Protein AF-A0A521IJD6-F1 (afdb_monomer_lite)

pLDDT: mean 76.68, std 13.71, range [43.75, 91.19]

Secondary structure (DSSP, 8-state):
-PPPHHHHHHHHHHHHHHHHHTT--EEEEEEEEEETTEEEEEEEEEEEPPEE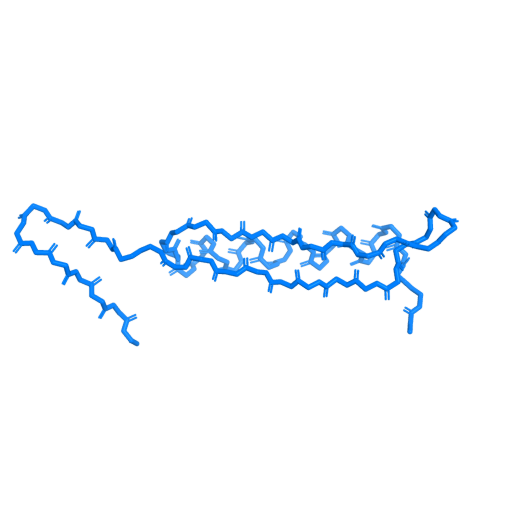ETTEEE---

Sequence (61 aa):
MTYTKHSFTEEMVKWIRECFEEKRYGTFGFEITMHEGMPVSITKNERIMLKRIAGGIESTY

Foldseek 3Di:
DFDDPVNVVVVQVVVVVVCVVVVFAFDWDWDFDDDPNTTPDIDTDDDGDFDDDPPGTDDDD

Structure (mmCIF, N/CA/C/O backbone):
data_AF-A0A521IJD6-F1
#
_entry.id   AF-A0A521IJD6-F1
#
loop_
_atom_site.group_PDB
_atom_site.id
_atom_site.type_symbol
_atom_site.label_atom_id
_atom_site.label_alt_id
_atom_site.label_comp_id
_atom_site.label_asym_id
_atom_site.label_entity_id
_atom_site.label_seq_id
_atom_site.pdbx_PDB_ins_code
_atom_site.Cartn_x
_atom_site.Cartn_y
_atom_site.Cartn_z
_atom_site.occupancy
_atom_site.B_iso_or_equiv
_atom_site.auth_seq_id
_atom_site.auth_comp_id
_atom_site.auth_asym_id
_atom_site.auth_atom_id
_atom_site.pdbx_PDB_model_num
ATOM 1 N N . MET A 1 1 ? 14.681 6.906 -7.978 1.00 53.88 1 MET A N 1
ATOM 2 C CA . MET A 1 1 ? 14.974 5.522 -7.546 1.00 53.88 1 MET A CA 1
ATOM 3 C C . MET A 1 1 ? 14.099 4.598 -8.369 1.00 53.88 1 MET A C 1
ATOM 5 O O . MET A 1 1 ? 12.908 4.858 -8.448 1.00 53.88 1 MET A O 1
ATOM 9 N N . THR A 1 2 ? 14.669 3.589 -9.024 1.00 61.00 2 THR A N 1
ATOM 10 C CA . THR A 1 2 ? 13.880 2.588 -9.758 1.00 61.00 2 THR A CA 1
ATOM 11 C C . THR A 1 2 ? 13.307 1.594 -8.756 1.00 61.00 2 THR A C 1
ATOM 13 O O . THR A 1 2 ? 14.067 0.985 -8.003 1.00 61.00 2 THR A O 1
ATOM 16 N N . TYR A 1 3 ? 11.986 1.431 -8.718 1.00 68.81 3 TYR A N 1
ATOM 17 C CA . TYR A 1 3 ? 11.358 0.428 -7.863 1.00 68.81 3 TYR A CA 1
ATOM 18 C C . TYR A 1 3 ? 11.568 -0.963 -8.467 1.00 68.81 3 TYR A C 1
ATOM 20 O O . TYR A 1 3 ? 11.230 -1.211 -9.623 1.00 68.81 3 TYR A O 1
ATOM 28 N N . THR A 1 4 ? 12.107 -1.896 -7.685 1.00 78.81 4 THR A N 1
ATOM 29 C CA . THR A 1 4 ? 12.059 -3.315 -8.055 1.00 78.81 4 THR A CA 1
ATOM 30 C C . THR A 1 4 ? 10.679 -3.872 -7.714 1.00 78.81 4 THR A C 1
ATOM 32 O O . THR A 1 4 ? 10.038 -3.405 -6.772 1.00 78.81 4 THR A O 1
ATOM 35 N N . LYS A 1 5 ? 10.223 -4.917 -8.419 1.00 75.06 5 LYS A N 1
ATOM 36 C CA . LYS A 1 5 ? 8.963 -5.611 -8.083 1.00 75.06 5 LYS A CA 1
ATOM 37 C C . LYS A 1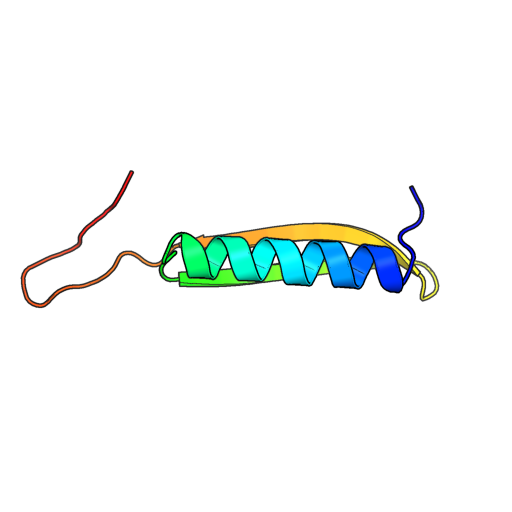 5 ? 8.914 -6.039 -6.609 1.00 75.06 5 LYS A C 1
ATOM 39 O O . LYS A 1 5 ? 7.856 -5.995 -5.983 1.00 75.06 5 LYS A O 1
ATOM 44 N N . HIS A 1 6 ? 10.054 -6.462 -6.067 1.00 81.12 6 HIS A N 1
ATOM 45 C CA . HIS A 1 6 ? 10.156 -6.932 -4.693 1.00 81.12 6 HIS A CA 1
ATOM 46 C C . HIS A 1 6 ? 9.994 -5.785 -3.692 1.00 81.12 6 HIS A C 1
ATOM 48 O O . HIS A 1 6 ? 9.050 -5.812 -2.908 1.00 81.12 6 HIS A O 1
ATOM 54 N N . SER A 1 7 ? 10.811 -4.732 -3.809 1.00 82.38 7 SER A N 1
ATOM 55 C CA . SER A 1 7 ? 10.725 -3.552 -2.935 1.00 82.38 7 SER A CA 1
ATOM 56 C C . SER A 1 7 ? 9.356 -2.869 -3.014 1.00 82.38 7 SER A C 1
ATOM 58 O O . SER A 1 7 ? 8.838 -2.388 -2.014 1.00 82.38 7 SER A O 1
ATOM 60 N N . PHE A 1 8 ? 8.743 -2.876 -4.201 1.00 79.62 8 PHE A N 1
ATOM 61 C CA . PHE A 1 8 ? 7.383 -2.394 -4.427 1.00 79.62 8 PHE A CA 1
ATOM 62 C C . PHE A 1 8 ? 6.346 -3.180 -3.610 1.00 79.62 8 PHE A C 1
ATOM 64 O O . PHE A 1 8 ? 5.530 -2.600 -2.896 1.00 79.62 8 PHE A O 1
ATOM 71 N N . THR A 1 9 ? 6.398 -4.512 -3.689 1.00 83.81 9 THR A N 1
ATOM 72 C CA . THR A 1 9 ? 5.438 -5.383 -2.995 1.00 83.81 9 THR A CA 1
ATOM 73 C C . THR A 1 9 ? 5.598 -5.271 -1.481 1.00 83.81 9 THR A C 1
ATOM 75 O O . THR A 1 9 ? 4.604 -5.221 -0.760 1.00 83.81 9 THR A O 1
ATOM 78 N N . GLU A 1 10 ? 6.836 -5.197 -0.992 1.00 88.81 10 GLU A N 1
ATOM 79 C CA . GLU A 1 10 ? 7.116 -5.047 0.436 1.00 88.81 10 GLU A CA 1
ATOM 80 C C . GLU A 1 10 ? 6.581 -3.729 0.995 1.00 88.81 10 GLU A C 1
ATOM 82 O O . GLU A 1 10 ? 5.912 -3.741 2.029 1.00 88.81 10 GLU A O 1
ATOM 87 N N . GLU A 1 11 ? 6.811 -2.608 0.303 1.00 86.81 11 GLU A N 1
ATOM 88 C CA . GLU A 1 11 ? 6.303 -1.307 0.743 1.00 86.81 11 GLU A CA 1
ATOM 89 C C . GLU A 1 11 ? 4.769 -1.290 0.783 1.00 86.81 11 GLU A C 1
ATOM 91 O O . GLU A 1 11 ? 4.178 -0.810 1.756 1.00 86.81 11 GLU A O 1
ATOM 96 N N . MET A 1 12 ? 4.120 -1.869 -0.234 1.00 86.69 12 MET A N 1
ATOM 97 C CA . MET A 1 12 ? 2.664 -1.950 -0.273 1.00 86.69 12 MET A CA 1
ATOM 98 C C . MET A 1 12 ? 2.095 -2.779 0.877 1.00 86.69 12 MET A C 1
ATOM 100 O O . MET A 1 12 ? 1.189 -2.340 1.585 1.00 86.69 12 MET A O 1
ATOM 104 N N . VAL A 1 13 ? 2.623 -3.991 1.061 1.00 89.56 13 VAL A N 1
ATOM 105 C CA . VAL A 1 13 ? 2.148 -4.916 2.094 1.00 89.56 13 VAL A CA 1
ATOM 106 C C . VAL A 1 13 ? 2.379 -4.331 3.481 1.00 89.56 13 VAL A C 1
ATOM 108 O O . VAL A 1 13 ? 1.505 -4.451 4.339 1.00 89.56 13 VAL A O 1
ATOM 111 N N . LYS A 1 14 ? 3.525 -3.678 3.700 1.00 91.19 14 LYS A N 1
ATOM 112 C CA . LYS A 1 14 ? 3.833 -3.012 4.964 1.00 91.19 14 LYS A CA 1
ATOM 113 C C . LYS A 1 14 ? 2.792 -1.944 5.293 1.00 91.19 14 LYS A C 1
ATOM 115 O O . LYS A 1 14 ? 2.210 -1.991 6.369 1.00 91.19 14 LYS A O 1
ATOM 120 N N . TRP A 1 15 ? 2.503 -1.042 4.358 1.00 88.75 15 TRP A N 1
ATOM 121 C CA . TRP A 1 15 ? 1.560 0.047 4.614 1.00 88.75 15 TRP A CA 1
ATOM 122 C C . TRP A 1 15 ? 0.120 -0.444 4.808 1.00 88.75 15 TRP A C 1
ATOM 124 O O . TRP A 1 15 ? -0.569 0.009 5.712 1.00 88.75 15 TRP A O 1
ATOM 134 N N . ILE A 1 16 ? -0.324 -1.442 4.034 1.00 86.38 16 ILE A N 1
ATOM 135 C CA . ILE A 1 16 ? -1.647 -2.055 4.240 1.00 86.38 16 ILE A CA 1
ATOM 136 C C . ILE A 1 16 ? -1.762 -2.656 5.651 1.00 86.38 16 ILE A C 1
ATOM 138 O O . ILE A 1 16 ? -2.809 -2.533 6.288 1.00 8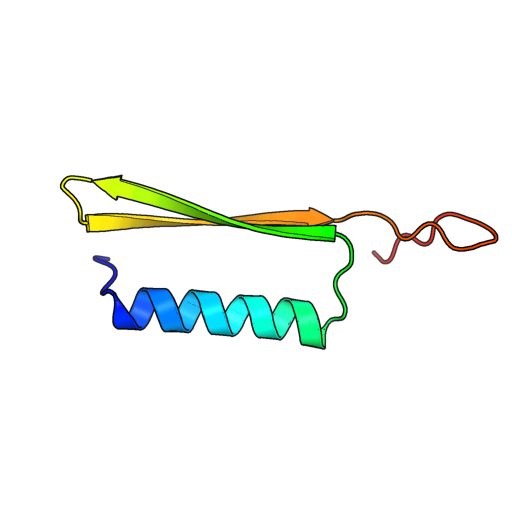6.38 16 ILE A O 1
ATOM 142 N N . ARG A 1 17 ? -0.701 -3.303 6.153 1.00 89.19 17 ARG A N 1
ATOM 143 C CA . ARG A 1 17 ? -0.678 -3.833 7.526 1.00 89.19 17 ARG A CA 1
ATOM 144 C C . ARG A 1 17 ? -0.788 -2.720 8.562 1.00 89.19 17 ARG A C 1
ATOM 146 O O . ARG A 1 17 ? -1.607 -2.855 9.462 1.00 89.19 17 ARG A O 1
ATOM 153 N N . GLU A 1 18 ? -0.052 -1.623 8.392 1.00 89.19 18 GLU A N 1
ATOM 154 C CA . GLU A 1 18 ? -0.149 -0.439 9.261 1.00 89.19 18 GLU A CA 1
ATOM 155 C C . GLU A 1 18 ? -1.591 0.101 9.298 1.00 89.19 18 GLU A C 1
ATOM 157 O O . GLU A 1 18 ? -2.140 0.332 10.374 1.00 89.19 18 GLU A O 1
ATOM 162 N N . CYS A 1 19 ? -2.273 0.190 8.147 1.00 85.31 19 CYS A N 1
ATOM 163 C CA . CYS A 1 19 ? -3.679 0.606 8.098 1.00 85.31 19 CYS A CA 1
ATOM 164 C C . CYS A 1 19 ? -4.609 -0.322 8.906 1.00 85.31 19 CYS A C 1
ATOM 166 O O . CYS A 1 19 ? -5.547 0.159 9.550 1.00 85.31 19 CYS A O 1
ATOM 168 N N . PHE A 1 20 ? -4.369 -1.639 8.880 1.00 82.88 20 PHE A N 1
ATOM 169 C CA . PHE A 1 20 ? -5.150 -2.610 9.654 1.00 82.88 20 PHE A CA 1
ATOM 170 C C . PHE A 1 20 ? -4.850 -2.553 11.153 1.00 82.88 20 PHE A C 1
ATOM 172 O O . PHE A 1 20 ? -5.784 -2.588 11.957 1.00 82.88 20 PHE A O 1
ATOM 179 N N . GLU A 1 21 ? -3.576 -2.459 11.529 1.00 87.62 21 GLU A N 1
ATOM 180 C CA . GLU A 1 21 ? -3.138 -2.361 12.926 1.00 87.62 21 GLU A CA 1
ATOM 181 C C . GLU A 1 21 ? -3.701 -1.103 13.595 1.00 87.62 21 GLU A C 1
ATOM 183 O O . GLU A 1 21 ? -4.221 -1.164 14.711 1.00 87.62 21 GLU A O 1
ATOM 188 N N . GLU A 1 22 ? -3.710 0.012 12.868 1.00 84.62 22 GLU A N 1
ATOM 189 C CA . GLU A 1 22 ? -4.278 1.281 13.320 1.00 84.62 22 GLU A CA 1
ATOM 190 C C . GLU A 1 22 ? -5.811 1.342 13.225 1.00 84.62 22 GLU A C 1
ATOM 192 O O . GLU A 1 22 ? -6.420 2.337 13.619 1.00 84.62 22 GLU A O 1
ATOM 197 N N . LYS A 1 23 ? -6.464 0.283 12.722 1.00 81.31 23 LYS A N 1
ATOM 198 C CA . LYS A 1 23 ? -7.921 0.216 12.516 1.00 81.31 23 LYS A CA 1
ATOM 199 C C . LYS A 1 23 ? -8.451 1.424 11.730 1.00 81.31 23 LYS A C 1
ATOM 201 O O . LYS A 1 23 ? -9.534 1.930 12.035 1.00 81.31 23 LYS A O 1
ATOM 206 N N . ARG A 1 24 ? -7.698 1.892 10.725 1.00 76.19 24 ARG A N 1
ATOM 207 C CA . ARG A 1 24 ? -8.093 3.037 9.892 1.00 76.19 24 ARG A CA 1
ATOM 208 C C . ARG A 1 24 ? -9.404 2.721 9.171 1.00 76.19 24 ARG A C 1
ATOM 210 O O . ARG A 1 24 ? -9.536 1.691 8.511 1.00 76.19 24 ARG A O 1
ATOM 217 N N . TYR A 1 25 ? -10.379 3.621 9.284 1.00 75.69 25 TYR A N 1
ATOM 218 C CA . TYR A 1 25 ? -11.677 3.485 8.622 1.00 75.69 25 TYR A CA 1
ATOM 219 C C . TYR A 1 25 ? -11.683 4.257 7.303 1.00 75.69 25 TYR A C 1
ATOM 221 O O . TYR A 1 25 ? -11.391 5.452 7.264 1.00 75.69 25 TYR A O 1
ATOM 229 N N . GLY A 1 26 ? -12.056 3.587 6.214 1.00 77.81 26 GLY A N 1
ATOM 230 C CA . GLY A 1 26 ? -12.187 4.215 4.904 1.00 77.81 26 GLY A CA 1
ATOM 231 C C . GLY A 1 26 ? -11.664 3.361 3.767 1.00 77.81 26 GLY A C 1
ATOM 232 O O . GLY A 1 26 ? -11.540 2.144 3.882 1.00 77.81 26 GLY A O 1
ATOM 233 N N . THR A 1 27 ? -11.391 4.022 2.650 1.00 80.44 27 THR A N 1
ATOM 234 C CA . THR A 1 27 ? -10.774 3.409 1.476 1.00 80.44 27 THR A CA 1
ATOM 235 C C . THR A 1 27 ? -9.348 3.915 1.381 1.00 80.44 27 THR A C 1
ATOM 237 O O . THR A 1 27 ? -9.128 5.112 1.228 1.00 80.44 27 THR A O 1
ATOM 240 N N . PHE A 1 28 ? -8.382 3.013 1.460 1.00 83.25 28 PHE A N 1
ATOM 241 C CA . PHE A 1 28 ? -6.970 3.306 1.245 1.00 83.25 28 PHE A CA 1
ATOM 242 C C . PHE A 1 28 ? -6.455 2.458 0.087 1.00 83.25 28 PHE A C 1
ATOM 244 O O . PHE A 1 28 ? -6.934 1.349 -0.157 1.00 83.25 28 PHE A O 1
ATOM 251 N N . GLY A 1 29 ? -5.511 3.006 -0.665 1.00 85.12 29 GLY A N 1
ATOM 252 C CA . GLY A 1 29 ? -4.978 2.367 -1.854 1.00 85.12 29 GLY A CA 1
ATOM 253 C C . GLY A 1 29 ? -3.714 3.044 -2.354 1.00 85.12 29 GLY A C 1
ATOM 254 O O . GLY A 1 29 ? -3.220 4.009 -1.772 1.00 85.12 29 GLY A O 1
ATOM 255 N N . PHE A 1 30 ? -3.196 2.517 -3.453 1.00 86.56 30 PHE A N 1
ATOM 256 C CA . PHE A 1 30 ? -1.993 3.022 -4.093 1.00 86.56 30 PHE A CA 1
ATOM 257 C C . PHE A 1 30 ? -2.323 3.444 -5.511 1.00 86.56 30 PHE A C 1
ATOM 259 O O . PHE A 1 30 ? -2.999 2.718 -6.240 1.00 86.56 30 PHE A O 1
ATOM 266 N N . GLU A 1 31 ? -1.796 4.590 -5.904 1.00 89.38 31 GLU A N 1
ATOM 267 C CA . GLU A 1 31 ? -1.683 4.987 -7.294 1.00 89.38 31 GLU A CA 1
ATOM 268 C C . GLU A 1 31 ? -0.245 4.736 -7.740 1.00 89.38 31 GLU A C 1
ATOM 270 O O . GLU A 1 31 ? 0.707 5.093 -7.044 1.00 89.38 31 GLU A O 1
ATOM 275 N N . ILE A 1 32 ? -0.087 4.061 -8.875 1.00 87.50 32 ILE A N 1
ATOM 276 C CA . ILE A 1 32 ? 1.217 3.641 -9.380 1.00 87.50 32 ILE A CA 1
ATOM 277 C C . ILE A 1 32 ? 1.398 4.274 -10.748 1.00 87.50 32 ILE A C 1
ATOM 279 O O . ILE A 1 32 ? 0.643 3.982 -11.678 1.00 87.50 32 ILE A O 1
ATOM 283 N N . THR A 1 33 ? 2.424 5.105 -10.883 1.00 88.31 33 THR A N 1
ATOM 284 C CA . THR A 1 33 ? 2.793 5.684 -12.174 1.00 88.31 33 THR A CA 1
ATOM 285 C C . THR A 1 33 ? 3.783 4.760 -12.862 1.00 88.31 33 THR A C 1
ATOM 287 O O . THR A 1 33 ? 4.851 4.463 -12.321 1.00 88.31 33 THR A O 1
ATOM 290 N N . MET A 1 34 ? 3.430 4.323 -14.069 1.00 88.31 34 MET A N 1
ATOM 291 C CA . MET A 1 34 ? 4.238 3.433 -14.901 1.00 88.31 34 MET A CA 1
ATOM 292 C C . MET A 1 34 ? 4.857 4.216 -16.064 1.00 88.31 34 MET A C 1
ATOM 294 O O . MET A 1 34 ? 4.181 5.024 -16.695 1.00 88.31 34 MET A O 1
ATOM 298 N N . HIS A 1 35 ? 6.116 3.937 -16.390 1.00 89.00 35 HIS A N 1
ATOM 299 C CA . HIS A 1 35 ? 6.793 4.413 -17.597 1.00 89.00 35 HIS A CA 1
ATOM 300 C C . HIS A 1 35 ? 7.509 3.230 -18.250 1.00 89.00 35 HIS A C 1
ATOM 302 O O . HIS A 1 35 ? 8.281 2.547 -17.583 1.00 89.00 35 HIS A O 1
ATOM 308 N N . GLU A 1 36 ? 7.226 2.949 -19.527 1.00 90.31 36 GLU A N 1
ATOM 309 C CA . GLU A 1 36 ? 7.839 1.830 -20.274 1.00 90.31 36 GLU A CA 1
ATOM 310 C C . GLU A 1 36 ? 7.748 0.468 -19.549 1.00 90.31 36 GLU A C 1
ATOM 312 O O . GLU A 1 36 ? 8.676 -0.335 -19.550 1.00 90.31 36 GLU A O 1
ATOM 317 N N . GLY A 1 37 ? 6.619 0.202 -18.883 1.00 82.94 37 GLY A N 1
ATOM 318 C CA . GLY A 1 37 ? 6.409 -1.037 -18.121 1.00 82.94 37 GLY A CA 1
ATOM 319 C C . GLY A 1 37 ? 7.115 -1.083 -16.761 1.00 82.94 37 GLY A C 1
ATOM 320 O O . GLY A 1 37 ? 6.977 -2.073 -16.044 1.00 82.94 37 GLY A O 1
ATOM 321 N N . MET A 1 38 ? 7.806 -0.009 -16.371 1.00 82.56 38 MET A N 1
ATOM 322 C CA . MET A 1 38 ? 8.502 0.117 -15.093 1.00 82.56 38 MET A CA 1
ATOM 323 C C . MET A 1 38 ? 7.767 1.080 -14.148 1.00 82.56 38 MET A C 1
ATOM 325 O O . MET A 1 38 ? 7.370 2.168 -14.570 1.00 82.56 38 MET A O 1
ATOM 329 N N . PRO A 1 39 ? 7.597 0.732 -12.861 1.00 82.69 39 PRO A N 1
ATOM 330 C CA . PRO A 1 39 ? 7.051 1.652 -11.870 1.00 82.69 39 PRO A CA 1
ATOM 331 C C . PRO A 1 39 ? 8.054 2.772 -11.567 1.00 82.69 39 PRO A C 1
ATOM 333 O O . PRO A 1 39 ? 9.182 2.517 -11.137 1.00 82.69 39 PRO A O 1
ATOM 336 N N . VAL A 1 40 ? 7.635 4.022 -11.771 1.00 86.06 40 VAL A N 1
ATOM 337 C CA . VAL A 1 40 ? 8.460 5.221 -11.528 1.00 86.06 40 VAL A CA 1
ATOM 338 C C . VAL A 1 40 ? 8.028 6.008 -10.297 1.00 86.06 40 VAL A C 1
ATOM 340 O O . VAL A 1 40 ? 8.836 6.743 -9.732 1.00 86.06 40 VAL A O 1
ATOM 343 N N . SER A 1 41 ? 6.775 5.858 -9.863 1.00 84.62 41 SER A N 1
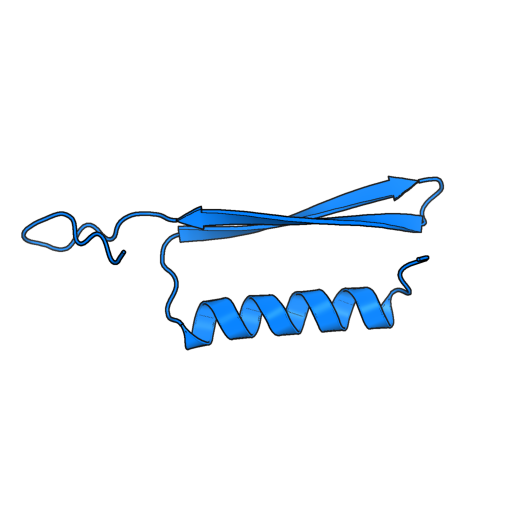ATOM 344 C CA . SER A 1 41 ? 6.251 6.522 -8.670 1.00 84.62 41 SER A CA 1
ATOM 345 C C . SER A 1 41 ? 5.139 5.703 -8.023 1.00 84.62 41 SER A C 1
ATOM 347 O O . SER A 1 41 ? 4.407 4.987 -8.710 1.00 84.62 41 SER A O 1
ATOM 349 N N . ILE A 1 42 ? 5.029 5.830 -6.702 1.00 85.38 42 ILE A N 1
ATOM 350 C CA . ILE A 1 42 ? 3.952 5.274 -5.891 1.00 85.38 42 ILE A CA 1
ATOM 351 C C . ILE A 1 42 ? 3.399 6.410 -5.039 1.00 85.38 42 ILE A C 1
ATOM 353 O O . ILE A 1 42 ? 4.125 7.007 -4.242 1.00 85.38 42 ILE A O 1
ATOM 357 N N . THR A 1 43 ? 2.105 6.660 -5.164 1.00 88.44 43 THR A N 1
ATOM 358 C CA . THR A 1 43 ? 1.383 7.612 -4.328 1.00 88.44 43 THR A CA 1
ATOM 359 C C . THR A 1 43 ? 0.418 6.840 -3.442 1.00 88.44 43 THR A C 1
ATOM 361 O O . THR A 1 43 ? -0.458 6.120 -3.922 1.00 88.44 43 THR A O 1
ATOM 364 N N . LYS A 1 44 ? 0.581 6.980 -2.127 1.00 89.50 44 LYS A N 1
ATOM 365 C CA . LYS A 1 44 ? -0.355 6.448 -1.133 1.00 89.50 44 LYS A CA 1
ATOM 366 C C . LYS A 1 44 ? -1.569 7.363 -1.085 1.00 89.50 44 LYS A C 1
ATOM 368 O O . LYS A 1 44 ? -1.413 8.571 -0.927 1.00 89.50 44 LYS A O 1
ATOM 373 N N . ASN A 1 45 ? -2.757 6.798 -1.249 1.00 84.81 45 ASN A N 1
ATOM 374 C CA . ASN A 1 45 ? -3.993 7.563 -1.274 1.00 84.81 45 ASN A CA 1
ATOM 375 C C . ASN A 1 45 ? -4.936 7.046 -0.191 1.00 84.81 45 ASN A C 1
ATOM 377 O O . ASN A 1 45 ? -5.241 5.853 -0.131 1.00 84.81 45 ASN A O 1
ATOM 381 N N . GLU A 1 46 ? -5.384 7.948 0.675 1.00 81.81 46 GLU A N 1
ATOM 382 C CA . GLU A 1 46 ? -6.251 7.628 1.801 1.00 81.81 46 GLU A CA 1
ATOM 383 C C . GLU A 1 46 ? -7.503 8.483 1.728 1.00 81.81 46 GLU A C 1
ATOM 385 O O . GLU A 1 46 ? -7.467 9.708 1.828 1.00 81.81 46 GLU A O 1
ATOM 390 N N . ARG A 1 47 ? -8.643 7.816 1.588 1.00 75.62 47 ARG A N 1
ATOM 391 C CA . ARG A 1 47 ? -9.955 8.418 1.752 1.00 75.62 47 ARG A CA 1
ATOM 392 C C . ARG A 1 47 ? -10.541 7.910 3.056 1.00 75.62 47 ARG A C 1
ATOM 394 O O . ARG A 1 47 ? -11.262 6.910 3.090 1.00 75.62 47 ARG A O 1
ATOM 401 N N . ILE A 1 48 ? -10.199 8.611 4.130 1.00 67.75 48 ILE A N 1
ATOM 402 C CA . ILE A 1 48 ? -10.719 8.345 5.470 1.00 67.75 48 ILE A CA 1
ATOM 403 C C . ILE A 1 48 ? -12.242 8.512 5.427 1.00 67.75 48 ILE A C 1
ATOM 405 O O . ILE A 1 48 ? -12.753 9.568 5.048 1.00 67.75 48 ILE A O 1
ATOM 409 N N . MET A 1 49 ? -12.974 7.456 5.785 1.00 62.25 49 MET A N 1
ATOM 410 C CA . MET A 1 49 ? -14.416 7.543 5.990 1.00 62.25 49 MET A CA 1
ATOM 411 C C . MET A 1 49 ? -14.678 7.645 7.481 1.00 62.25 49 MET A C 1
ATOM 413 O O . MET A 1 49 ? -14.338 6.749 8.250 1.00 62.25 49 MET A O 1
ATOM 417 N N . LEU A 1 50 ? -15.312 8.747 7.871 1.00 59.09 50 LEU A N 1
ATOM 418 C CA . LEU A 1 50 ? -15.826 8.930 9.218 1.00 59.09 50 LEU A CA 1
ATOM 419 C C . LEU A 1 50 ? -16.755 7.765 9.561 1.00 59.09 50 LEU A C 1
ATOM 421 O O . LEU A 1 50 ? -17.700 7.460 8.824 1.00 59.09 50 LEU A O 1
ATOM 425 N N . LYS A 1 51 ? -16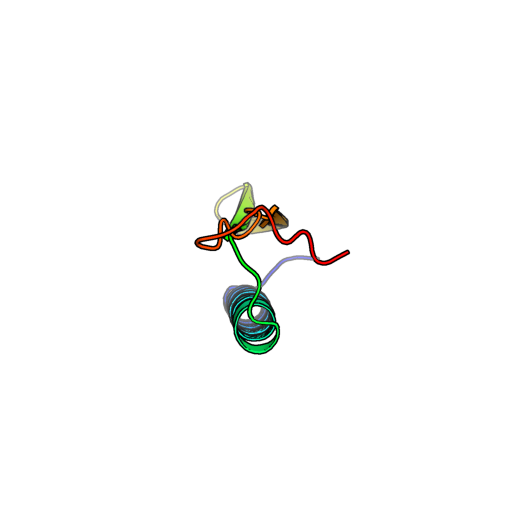.495 7.112 10.691 1.00 55.22 51 LYS A N 1
ATOM 426 C CA . LYS A 1 51 ? -17.336 6.028 11.180 1.00 55.22 51 LYS A CA 1
ATOM 427 C C . LYS A 1 51 ? -18.676 6.624 11.618 1.00 55.22 51 LYS A C 1
ATOM 429 O O . LYS A 1 51 ? -18.747 7.362 12.599 1.00 55.22 51 LYS A O 1
ATOM 434 N N . ARG A 1 52 ? -19.759 6.309 10.899 1.00 51.12 52 ARG A N 1
ATOM 435 C CA . ARG A 1 52 ? -21.120 6.498 11.423 1.00 51.12 52 ARG A CA 1
ATOM 436 C C . ARG A 1 52 ? -21.401 5.368 12.405 1.00 51.12 52 ARG A C 1
ATOM 438 O O . ARG A 1 52 ? -21.582 4.224 11.999 1.00 51.12 52 ARG A O 1
ATOM 445 N N . ILE A 1 53 ? -21.418 5.693 13.688 1.00 60.03 53 ILE A N 1
ATOM 446 C CA . ILE A 1 53 ? -21.921 4.812 14.745 1.00 60.03 53 ILE A CA 1
ATOM 447 C C . ILE A 1 53 ? -23.409 5.100 14.970 1.00 60.03 53 ILE A C 1
ATOM 449 O O . ILE A 1 53 ? -23.889 6.190 14.648 1.00 60.03 53 ILE A O 1
ATOM 453 N N . ALA A 1 54 ? -24.154 4.118 15.491 1.00 49.25 54 ALA A N 1
ATOM 454 C CA . ALA A 1 54 ? -25.562 4.265 15.866 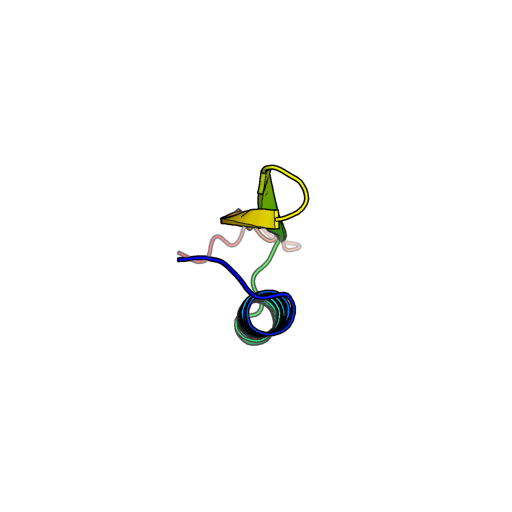1.00 49.25 54 ALA A CA 1
ATOM 455 C C . ALA A 1 54 ? -25.684 5.266 17.033 1.00 49.25 54 ALA A C 1
ATOM 457 O O . ALA A 1 54 ? -25.747 4.882 18.193 1.00 49.25 54 ALA A O 1
ATOM 458 N N . GLY A 1 55 ? -25.595 6.559 16.718 1.00 61.72 55 GLY A N 1
ATOM 459 C CA . GLY A 1 55 ? -25.508 7.645 17.694 1.00 61.72 55 GLY A CA 1
ATOM 460 C C . GLY A 1 55 ? -24.731 8.886 17.234 1.00 61.72 55 GLY A C 1
ATOM 461 O O . GLY A 1 55 ? -24.837 9.912 17.895 1.00 61.72 55 GLY A O 1
ATOM 462 N N . GLY A 1 56 ? -23.988 8.851 16.115 1.00 58.62 56 GLY A N 1
ATOM 463 C CA . GLY A 1 56 ? -23.274 10.039 15.624 1.00 58.62 56 GLY A CA 1
ATOM 464 C C . GLY A 1 56 ? -22.140 9.773 14.628 1.00 58.62 56 GLY A C 1
ATOM 465 O O . GLY A 1 56 ? -21.981 8.669 14.104 1.00 58.62 56 GLY A O 1
ATOM 466 N N . ILE A 1 57 ? -21.365 10.828 14.359 1.00 56.00 57 ILE A N 1
ATOM 467 C CA . ILE A 1 57 ? -20.121 10.798 13.581 1.00 56.00 57 ILE A CA 1
ATOM 468 C C . ILE A 1 57 ? -18.965 10.857 14.581 1.00 56.00 57 ILE A C 1
ATOM 470 O O . ILE A 1 57 ? -18.829 11.850 15.290 1.00 56.00 57 ILE A O 1
ATOM 474 N N . GLU A 1 58 ? -18.137 9.819 14.633 1.00 52.38 58 GLU A N 1
ATOM 475 C CA . GLU A 1 58 ? -16.892 9.846 15.403 1.00 52.38 58 GLU A CA 1
ATOM 476 C C . GLU A 1 58 ? -15.756 10.237 14.444 1.00 52.38 58 GLU A C 1
ATOM 478 O O . GLU A 1 58 ? -15.406 9.471 13.541 1.00 52.38 58 GLU A O 1
ATOM 483 N N . SER A 1 59 ? -15.236 11.465 14.574 1.00 47.50 59 SER A N 1
ATOM 484 C CA . SER A 1 59 ? -14.005 11.884 13.895 1.00 47.50 59 SER A CA 1
ATOM 485 C C . SER A 1 59 ? -12.839 11.739 14.866 1.00 47.50 59 SER A C 1
ATOM 487 O O . SER A 1 59 ? -12.669 12.562 15.764 1.00 47.50 59 SER A O 1
ATOM 489 N N . THR A 1 60 ? -12.035 10.699 14.701 1.00 47.97 60 THR A N 1
ATOM 490 C CA . THR A 1 60 ? -10.709 10.629 15.319 1.00 47.97 60 THR A CA 1
ATOM 491 C C . THR A 1 60 ? -9.773 11.544 14.535 1.00 47.97 60 THR A C 1
ATOM 493 O O . THR A 1 60 ? -9.431 11.225 13.395 1.00 47.97 60 THR A O 1
ATOM 496 N N . TYR A 1 61 ? -9.459 12.700 15.126 1.00 43.75 61 TYR A N 1
ATOM 497 C CA . TYR A 1 61 ? -8.279 13.506 14.802 1.00 43.75 61 TYR A CA 1
ATOM 498 C C . TYR A 1 61 ? -7.045 12.896 15.464 1.00 43.75 61 TYR A C 1
ATOM 500 O O . TYR A 1 61 ? -7.207 12.353 16.583 1.00 43.75 61 TYR A O 1
#

Radius of gyration: 15.29 Å; chains: 1; bounding box: 40×20×38 Å